Protein AF-A0A9D1UC16-F1 (afdb_monomer_lite)

Foldseek 3Di:
DDKDWDWDQDPLRKIKIKIKDWDAQVNAWAFPCVHANCVVPVDGDTDGHTDIHIDIDILDLVPLVVVLVVVLVVLVVVLVVLCVVCVVVVPPPSVVVSVVSVVVSVVVSVVSVVVNVVSVVCSVVVVPD

pLDDT: mean 84.69, std 6.62, range [44.88, 92.06]

Secondary structure (DSSP, 8-state):
-EEEEEEEE-TTS-EEEEEEEEE-GGG-EEEHHHHH-TTT--S--EEES-EEEEEEEE--HHHHHHHHHHHHHHHHHHHHHHHHHHHHTT-HHHHHHHHHHHHHHHHHHHHHHHHHHHHHHHHHTT---

Organism: NCBI:txid2838414

Structure (mmCIF, N/CA/C/O backbone):
data_AF-A0A9D1UC16-F1
#
_entry.id   AF-A0A9D1UC16-F1
#
loop_
_atom_site.group_PDB
_atom_site.id
_atom_site.type_symbol
_atom_site.label_atom_id
_atom_site.label_alt_id
_atom_site.label_comp_id
_atom_site.label_asym_id
_atom_site.label_entity_id
_atom_site.label_seq_id
_atom_site.pdbx_PDB_ins_code
_atom_site.Cartn_x
_atom_site.Cartn_y
_atom_site.Cartn_z
_atom_site.occupancy
_atom_site.B_iso_or_equiv
_atom_site.auth_seq_id
_atom_site.auth_comp_id
_atom_site.auth_asym_id
_atom_site.auth_atom_id
_atom_site.pdbx_PDB_model_num
ATOM 1 N N . MET A 1 1 ? -6.678 -13.128 24.795 1.00 79.94 1 MET A N 1
ATOM 2 C CA . MET A 1 1 ? -6.461 -12.372 23.546 1.00 79.94 1 MET A CA 1
ATOM 3 C C . MET A 1 1 ? -6.678 -10.918 23.878 1.00 79.94 1 MET A C 1
ATOM 5 O O . MET A 1 1 ? -7.754 -10.580 24.360 1.00 79.94 1 MET A O 1
ATOM 9 N N . LYS A 1 2 ? -5.681 -10.062 23.651 1.00 84.44 2 LYS A N 1
ATOM 10 C CA . LYS A 1 2 ? -5.777 -8.629 23.948 1.00 84.44 2 LYS A CA 1
ATOM 11 C C . LYS A 1 2 ? -6.034 -7.846 22.664 1.00 84.44 2 LYS A C 1
ATOM 13 O O . LYS A 1 2 ? -5.287 -7.981 21.696 1.00 84.44 2 LYS A O 1
ATOM 18 N N . VAL A 1 3 ? -7.089 -7.035 22.652 1.00 86.00 3 VAL A N 1
ATOM 19 C CA . VAL A 1 3 ? -7.433 -6.157 21.527 1.00 86.00 3 VAL A CA 1
ATOM 20 C C . VAL A 1 3 ? -7.351 -4.716 21.999 1.00 86.00 3 VAL A C 1
ATOM 22 O O . VAL A 1 3 ? -8.105 -4.304 22.873 1.00 86.00 3 VAL A O 1
ATOM 25 N N . GLU A 1 4 ? -6.450 -3.954 21.401 1.00 87.25 4 GLU A N 1
ATOM 26 C CA . GLU A 1 4 ? -6.315 -2.518 21.611 1.00 87.25 4 GLU A CA 1
ATOM 27 C C . GLU A 1 4 ? -6.848 -1.829 20.353 1.00 87.25 4 GLU A C 1
ATOM 29 O O . GLU A 1 4 ? -6.331 -2.047 19.256 1.00 87.25 4 GLU A O 1
ATOM 34 N N . LYS A 1 5 ? -7.928 -1.054 20.486 1.00 86.56 5 LYS A N 1
ATOM 35 C CA . LYS A 1 5 ? -8.493 -0.245 19.401 1.00 86.56 5 LYS A CA 1
ATOM 36 C C . LYS A 1 5 ? -8.403 1.222 19.804 1.00 86.56 5 LYS A C 1
ATOM 38 O O . LYS A 1 5 ? -8.918 1.594 20.854 1.00 86.56 5 LYS A O 1
ATOM 43 N N . LYS A 1 6 ? -7.787 2.037 18.956 1.00 86.88 6 LYS A N 1
ATOM 44 C CA . LYS A 1 6 ? -7.736 3.490 19.072 1.00 86.88 6 LYS A CA 1
ATOM 45 C C . LYS A 1 6 ? -8.403 4.090 17.845 1.00 86.88 6 LYS A C 1
ATOM 47 O O . LYS A 1 6 ? -8.082 3.727 16.716 1.00 86.88 6 LYS A O 1
ATOM 52 N N . GLU A 1 7 ? -9.366 4.964 18.077 1.00 85.12 7 GLU A N 1
ATOM 53 C CA . GLU A 1 7 ? -10.078 5.683 17.029 1.00 85.12 7 GLU A CA 1
ATOM 54 C C . GLU A 1 7 ? -9.895 7.173 17.285 1.00 85.12 7 GLU A C 1
ATOM 56 O O . GLU A 1 7 ? -10.149 7.649 18.390 1.00 85.12 7 GLU A O 1
ATOM 61 N N . THR A 1 8 ? -9.394 7.879 16.280 1.00 84.12 8 THR A N 1
ATOM 62 C CA . THR A 1 8 ? -9.114 9.310 16.347 1.00 84.12 8 THR A CA 1
ATOM 63 C C . THR A 1 8 ? -9.935 9.994 15.265 1.00 84.12 8 THR A C 1
ATOM 65 O O . THR A 1 8 ? -9.779 9.685 14.080 1.00 84.12 8 THR A O 1
ATOM 68 N N . ILE A 1 9 ? -10.811 10.908 15.680 1.00 83.25 9 ILE A N 1
ATOM 69 C CA . ILE A 1 9 ? -11.521 11.816 14.779 1.00 83.25 9 ILE A CA 1
ATOM 70 C C . ILE A 1 9 ? -10.680 13.086 14.707 1.00 83.25 9 ILE A C 1
ATOM 72 O O . ILE A 1 9 ? -10.440 13.731 15.724 1.00 83.25 9 ILE A O 1
ATOM 76 N N . ASN A 1 10 ? -10.189 13.402 13.517 1.00 78.88 10 ASN A N 1
ATOM 77 C CA . ASN A 1 10 ? -9.377 14.584 13.271 1.00 78.88 10 ASN A CA 1
ATOM 78 C C . ASN A 1 10 ? -10.285 15.809 13.059 1.00 78.88 10 ASN A C 1
ATOM 80 O O . ASN A 1 10 ? -11.414 15.675 12.584 1.00 78.88 10 ASN A O 1
ATOM 84 N N . ASP A 1 11 ? -9.767 17.014 13.312 1.00 75.75 11 ASP A N 1
ATOM 85 C CA . ASP A 1 11 ? -10.512 18.287 13.202 1.00 75.75 11 ASP A CA 1
ATOM 86 C C . ASP A 1 11 ? -11.117 18.550 11.808 1.00 75.75 11 ASP A C 1
ATOM 88 O O . ASP A 1 11 ? -12.028 19.354 11.643 1.00 75.75 11 ASP A O 1
ATOM 92 N N . ASN A 1 12 ? -10.614 17.863 10.782 1.00 70.56 12 ASN A N 1
ATOM 93 C CA . ASN A 1 12 ? -11.103 17.911 9.402 1.00 70.56 12 ASN A CA 1
ATOM 94 C C . ASN A 1 12 ? -12.258 16.922 9.122 1.00 70.56 12 ASN A C 1
ATOM 96 O O . ASN A 1 12 ? -12.590 16.705 7.958 1.00 70.56 12 ASN A O 1
ATOM 100 N N . GLY A 1 13 ? -12.823 16.281 10.152 1.00 68.88 13 GLY A N 1
ATOM 101 C CA . GLY A 1 13 ? -13.884 15.275 10.034 1.00 68.88 13 GLY A CA 1
ATOM 102 C C . GLY A 1 13 ? -13.398 13.891 9.591 1.00 68.88 13 GLY A C 1
ATOM 103 O O . GLY A 1 13 ? -14.203 12.985 9.409 1.00 68.88 13 GLY A O 1
ATOM 104 N N . THR A 1 14 ? -12.090 13.689 9.410 1.00 78.38 14 THR A N 1
ATOM 105 C CA . THR A 1 14 ? -11.550 12.390 8.981 1.00 78.38 14 THR A CA 1
ATOM 106 C C . THR A 1 14 ? -11.363 11.445 10.165 1.00 78.38 14 THR A C 1
ATOM 108 O O . THR A 1 14 ? -11.065 11.872 11.278 1.00 78.38 14 THR A O 1
ATOM 111 N N . CYS A 1 15 ? -11.529 10.141 9.929 1.00 80.88 15 CYS A N 1
ATOM 112 C CA . CYS A 1 15 ? -11.330 9.108 10.944 1.00 80.88 15 CYS A CA 1
ATOM 113 C C . CYS A 1 15 ? -10.050 8.314 10.662 1.00 80.88 15 CYS A C 1
ATOM 115 O O . CYS A 1 15 ? -9.803 7.874 9.530 1.00 80.88 15 CYS A O 1
ATOM 117 N N . THR A 1 16 ? -9.252 8.125 11.712 1.00 85.25 16 THR A N 1
ATOM 118 C CA . THR A 1 16 ? -8.112 7.210 11.742 1.00 85.25 16 THR A CA 1
ATOM 119 C C . THR A 1 16 ? -8.367 6.129 12.787 1.00 85.25 16 THR A C 1
ATOM 121 O O . THR A 1 16 ? -8.612 6.424 13.954 1.00 85.25 16 THR A O 1
ATOM 124 N N . MET A 1 17 ? -8.294 4.868 12.371 1.00 85.88 17 MET A N 1
ATOM 125 C CA . MET A 1 17 ? -8.477 3.702 13.226 1.00 85.88 17 MET A CA 1
ATOM 126 C C . MET A 1 17 ? -7.189 2.884 13.281 1.00 85.88 17 MET A C 1
ATOM 128 O O . MET A 1 17 ? -6.700 2.388 12.264 1.00 85.88 17 MET A O 1
ATOM 132 N N . GLU A 1 18 ? -6.699 2.670 14.494 1.00 87.81 18 GLU A N 1
ATOM 133 C CA . GLU A 1 18 ? -5.584 1.786 14.801 1.00 87.81 18 GLU A CA 1
ATOM 134 C C . GLU A 1 18 ? -6.105 0.620 15.635 1.00 87.81 18 GLU A C 1
ATOM 136 O O . GLU A 1 18 ? -6.754 0.802 16.665 1.00 87.81 18 GLU A O 1
ATOM 141 N N . LYS A 1 19 ? -5.848 -0.606 15.193 1.00 87.56 19 LYS A N 1
ATOM 142 C CA . LYS A 1 19 ? -6.225 -1.812 15.923 1.00 87.56 19 LYS A CA 1
ATOM 143 C C . LYS A 1 19 ? -5.018 -2.726 16.038 1.00 87.56 19 LYS A C 1
ATOM 145 O O . LYS A 1 19 ? -4.492 -3.189 15.031 1.00 87.56 19 LYS A O 1
ATOM 150 N N . LYS A 1 20 ? -4.618 -3.018 17.270 1.00 90.44 20 LYS A N 1
ATOM 151 C CA . LYS A 1 20 ? -3.584 -3.992 17.604 1.00 90.44 20 LYS A CA 1
ATOM 152 C C . LYS A 1 20 ? -4.232 -5.189 18.280 1.00 90.44 20 LYS A C 1
ATOM 154 O O . LYS A 1 20 ? -4.932 -5.055 19.280 1.00 90.44 20 LYS A O 1
ATOM 159 N N . ILE A 1 21 ? -4.003 -6.372 17.732 1.00 86.69 21 ILE A N 1
ATOM 160 C CA . ILE A 1 21 ? -4.461 -7.631 18.309 1.00 86.69 21 ILE A CA 1
ATOM 161 C C . ILE A 1 21 ? -3.230 -8.421 18.713 1.00 86.69 21 ILE A C 1
ATOM 163 O O . ILE A 1 21 ? -2.410 -8.762 17.866 1.00 86.69 21 ILE A O 1
ATOM 167 N N . THR A 1 22 ? -3.112 -8.701 20.006 1.00 87.44 22 THR A N 1
ATOM 168 C CA . THR A 1 22 ? -2.037 -9.515 20.571 1.00 87.44 22 THR A CA 1
ATOM 169 C C . THR A 1 22 ? -2.634 -10.814 21.090 1.00 87.44 22 THR A C 1
ATOM 171 O O . THR A 1 22 ? -3.568 -10.792 21.896 1.00 87.44 22 THR A O 1
ATOM 174 N N . THR A 1 23 ? -2.103 -11.941 20.631 1.00 87.06 23 THR A N 1
ATOM 175 C CA . THR A 1 23 ? -2.464 -13.271 21.127 1.00 87.06 23 THR A CA 1
ATOM 176 C C . THR A 1 23 ? -1.303 -13.881 21.899 1.00 87.06 23 THR A C 1
ATOM 178 O O . THR A 1 23 ? -0.146 -13.701 21.513 1.00 87.06 23 THR A O 1
ATOM 181 N N . THR A 1 24 ? -1.602 -14.584 22.988 1.00 84.38 24 THR A N 1
ATOM 182 C CA . THR A 1 24 ? -0.630 -15.332 23.802 1.00 84.38 24 THR A CA 1
ATOM 183 C C . THR A 1 24 ? -0.857 -16.840 23.665 1.00 84.38 24 THR A C 1
ATOM 185 O O . THR A 1 24 ? -1.838 -17.279 23.072 1.00 84.38 24 THR A O 1
ATOM 188 N N . GLU A 1 25 ? 0.063 -17.659 24.174 1.00 81.12 25 GLU A N 1
ATOM 189 C CA . GLU A 1 25 ? -0.062 -19.126 24.101 1.00 81.12 25 GLU A CA 1
ATOM 190 C C . GLU A 1 25 ? -1.190 -19.678 24.987 1.00 81.12 25 GLU A C 1
ATOM 192 O O . GLU A 1 25 ? -1.802 -20.693 24.652 1.00 81.12 25 GLU A O 1
ATOM 197 N N . GLU A 1 26 ? -1.510 -18.965 26.068 1.00 85.75 26 GLU A N 1
ATOM 198 C CA . GLU A 1 26 ? -2.585 -19.292 27.014 1.00 85.75 26 GLU A CA 1
ATOM 199 C C . GLU A 1 26 ? -3.989 -19.065 26.431 1.00 85.75 26 GLU A C 1
ATOM 201 O O . GLU A 1 26 ? -4.966 -19.631 26.912 1.00 85.75 26 GLU A O 1
ATOM 206 N N . ASP A 1 27 ? -4.099 -18.292 25.348 1.00 78.81 27 ASP A N 1
ATOM 207 C CA . ASP A 1 27 ? -5.370 -17.943 24.704 1.00 78.81 27 ASP A CA 1
ATOM 208 C C . ASP A 1 27 ? -6.022 -19.107 23.927 1.00 78.81 27 ASP A C 1
ATOM 210 O O . ASP A 1 27 ? -7.123 -18.960 23.388 1.00 78.81 27 ASP A O 1
ATOM 214 N N . GLY A 1 28 ? -5.354 -20.264 23.846 1.00 86.94 28 GLY A N 1
ATOM 215 C CA . GLY A 1 28 ? -5.864 -21.460 23.178 1.00 86.94 28 GLY A CA 1
ATOM 216 C C . GLY A 1 28 ? -5.926 -21.335 21.649 1.00 86.94 28 GLY A C 1
ATOM 217 O O . GLY A 1 28 ? -5.046 -20.754 21.014 1.00 86.94 28 GLY A O 1
ATOM 218 N N . TRP A 1 29 ? -6.945 -21.946 21.035 1.00 87.44 29 TRP A N 1
ATOM 219 C CA . TRP A 1 29 ? -7.166 -21.896 19.585 1.00 87.44 29 TRP A CA 1
ATOM 220 C C . TRP A 1 29 ? -7.940 -20.637 19.194 1.00 87.44 29 TRP A C 1
ATOM 222 O O . TRP A 1 29 ? -9.110 -20.471 19.540 1.00 87.44 29 TRP A O 1
ATOM 232 N N . ILE A 1 30 ? -7.312 -19.765 18.409 1.00 86.12 30 ILE A N 1
ATOM 233 C CA . ILE A 1 30 ? -7.846 -18.445 18.069 1.00 86.12 30 ILE A CA 1
ATOM 234 C C . ILE A 1 30 ? -8.254 -18.413 16.606 1.00 86.12 30 ILE A C 1
ATOM 236 O O . ILE A 1 30 ? -7.547 -18.899 15.726 1.00 86.12 30 ILE A O 1
ATOM 240 N N . ASN A 1 31 ? -9.405 -17.803 16.329 1.00 86.56 31 ASN A N 1
ATOM 241 C CA . ASN A 1 31 ? -9.894 -17.650 14.967 1.00 86.56 31 ASN A CA 1
ATOM 242 C C . ASN A 1 31 ? -9.040 -16.629 14.190 1.00 86.56 31 ASN A C 1
ATOM 244 O O . ASN A 1 31 ? -9.100 -15.425 14.454 1.00 86.56 31 ASN A O 1
ATOM 248 N N . ALA A 1 32 ? -8.317 -17.109 13.179 1.00 84.81 32 ALA A N 1
ATOM 249 C CA . ALA A 1 32 ? -7.425 -16.336 12.319 1.00 84.81 32 ALA A CA 1
ATOM 250 C C . ALA A 1 32 ? -8.134 -15.152 11.647 1.00 84.81 32 ALA A C 1
ATOM 252 O O . ALA A 1 32 ? -7.584 -14.056 11.561 1.00 84.81 32 ALA A O 1
ATOM 253 N N . ARG A 1 33 ? -9.409 -15.310 11.271 1.00 84.81 33 ARG A N 1
ATOM 254 C CA . ARG A 1 33 ? -10.193 -14.232 10.654 1.00 84.81 33 ARG A CA 1
ATOM 255 C C . ARG A 1 33 ? -10.446 -13.067 11.616 1.00 84.81 33 ARG A C 1
ATOM 257 O O . ARG A 1 33 ? -10.504 -11.921 11.171 1.00 84.81 33 ARG A O 1
ATOM 264 N N . LYS A 1 34 ? -10.603 -13.328 12.921 1.00 81.38 34 LYS A N 1
ATOM 265 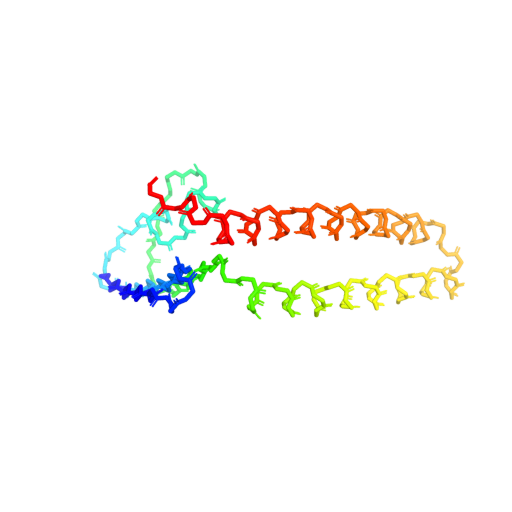C CA . LYS A 1 34 ? -10.779 -12.264 13.929 1.00 81.38 34 LYS A CA 1
ATOM 266 C C . LYS A 1 34 ? -9.479 -11.491 14.175 1.00 81.38 34 LYS A C 1
ATOM 268 O O . LYS A 1 34 ? -9.549 -10.294 14.455 1.00 81.38 34 LYS A O 1
ATOM 273 N N . THR A 1 35 ? -8.332 -12.157 14.038 1.00 82.06 35 THR A N 1
ATOM 274 C CA . THR A 1 35 ? -6.997 -11.598 14.302 1.00 82.06 35 THR A CA 1
ATOM 275 C C . THR A 1 35 ? -6.398 -10.879 13.089 1.00 82.06 35 THR A C 1
ATOM 277 O O . THR A 1 35 ? -5.851 -9.789 13.223 1.00 82.06 35 THR A O 1
ATOM 280 N N . PHE A 1 36 ? -6.511 -11.457 11.895 1.00 82.00 36 PHE A N 1
ATOM 281 C CA . PHE A 1 36 ? -5.862 -10.947 10.678 1.00 82.00 36 PHE A CA 1
ATOM 282 C C . PHE A 1 36 ? -6.837 -10.272 9.705 1.00 82.00 36 PHE A C 1
ATOM 284 O O . PHE A 1 36 ? -6.421 -9.678 8.709 1.00 82.00 36 PHE A O 1
ATOM 291 N N . GLY A 1 37 ? -8.139 -10.355 9.990 1.00 80.81 37 GLY A N 1
ATOM 292 C CA . GLY A 1 37 ? -9.199 -9.794 9.165 1.00 80.81 37 GLY A CA 1
ATOM 293 C C . GLY A 1 37 ? -9.621 -10.702 8.007 1.00 80.81 37 GLY A C 1
ATOM 294 O O . GLY A 1 37 ? -8.907 -11.602 7.571 1.00 80.81 37 GLY A O 1
ATOM 295 N N . ARG A 1 38 ? -10.820 -10.441 7.471 1.00 78.88 38 ARG A N 1
ATOM 296 C CA . ARG A 1 38 ? -11.445 -11.250 6.405 1.00 78.88 38 ARG A CA 1
ATOM 297 C C . ARG A 1 38 ? -10.692 -11.218 5.071 1.00 78.88 38 ARG A C 1
ATOM 299 O O . ARG A 1 38 ? -10.830 -12.160 4.301 1.00 78.88 38 ARG A O 1
ATOM 306 N N . ARG A 1 39 ? -9.941 -10.147 4.786 1.00 76.00 39 ARG A N 1
ATOM 30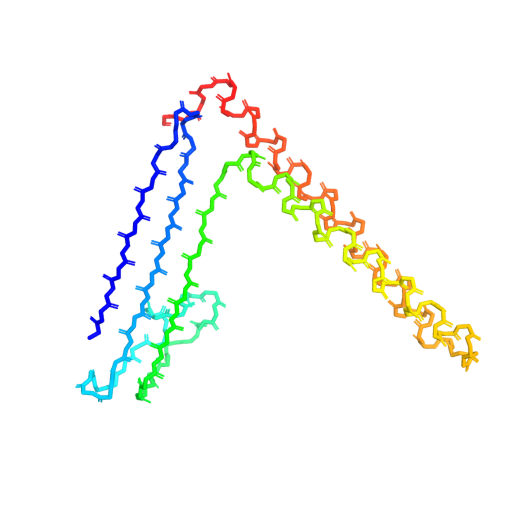7 C CA . ARG A 1 39 ? -9.154 -10.030 3.545 1.00 76.00 39 ARG A CA 1
ATOM 308 C C . ARG A 1 39 ? -7.919 -10.933 3.564 1.00 76.00 39 ARG A C 1
ATOM 310 O O . ARG A 1 39 ? -7.625 -11.547 2.550 1.00 76.00 39 ARG A O 1
ATOM 317 N N . THR A 1 40 ? -7.246 -11.025 4.708 1.00 77.75 40 THR A N 1
ATOM 318 C CA . THR A 1 40 ? -6.034 -11.836 4.890 1.00 77.75 40 THR A CA 1
ATOM 319 C C . THR A 1 40 ? -6.374 -13.307 5.124 1.00 77.75 40 THR A C 1
ATOM 321 O O . THR A 1 40 ? -5.730 -14.184 4.565 1.00 77.75 40 THR A O 1
ATOM 324 N N . GLU A 1 41 ? -7.430 -13.581 5.900 1.00 81.38 41 GLU A N 1
ATOM 325 C CA . GLU A 1 41 ? -7.914 -14.934 6.199 1.00 81.38 41 GLU A CA 1
ATOM 326 C C . GLU A 1 41 ? -9.347 -15.132 5.672 1.00 81.38 41 GLU A C 1
ATOM 328 O O . GLU A 1 41 ? -10.346 -14.999 6.403 1.00 81.38 41 GLU A O 1
ATOM 333 N N . PRO A 1 42 ? -9.483 -15.424 4.361 1.00 73.38 42 PRO A N 1
ATOM 334 C CA . PRO A 1 42 ? -10.780 -15.590 3.720 1.00 73.38 42 PRO A CA 1
ATOM 335 C C . PRO A 1 42 ? -11.483 -16.871 4.169 1.00 73.38 42 PRO A C 1
ATOM 337 O O . PRO A 1 42 ? -12.706 -16.947 4.073 1.00 73.38 42 PRO A O 1
ATOM 340 N N . ARG A 1 43 ? -10.765 -17.860 4.713 1.00 82.12 43 ARG A N 1
ATOM 341 C CA . ARG A 1 43 ? -11.351 -19.060 5.327 1.00 82.12 43 ARG A CA 1
ATOM 342 C C . ARG A 1 43 ? -11.325 -18.930 6.849 1.00 82.12 43 ARG A C 1
ATOM 344 O O . ARG A 1 43 ? -10.436 -18.307 7.414 1.00 82.12 43 ARG A O 1
ATOM 351 N N . GLN A 1 44 ? -12.328 -19.489 7.526 1.00 80.31 44 GLN A N 1
ATOM 352 C CA . GLN A 1 44 ? -12.280 -19.599 8.984 1.00 80.31 44 GLN A CA 1
ATOM 353 C C . GLN A 1 44 ? -11.257 -20.674 9.343 1.00 80.31 44 GLN A C 1
ATOM 355 O O . GLN A 1 44 ? -11.533 -21.865 9.242 1.00 80.31 44 GLN A O 1
ATOM 360 N N . ARG A 1 45 ? -10.055 -20.233 9.706 1.00 87.44 45 ARG A N 1
ATOM 361 C CA . ARG A 1 45 ? -8.989 -21.075 10.243 1.00 87.44 45 ARG A CA 1
ATOM 362 C C . ARG A 1 45 ? -8.759 -20.726 11.702 1.00 87.44 45 ARG A C 1
ATOM 364 O O . ARG A 1 45 ? -8.995 -19.591 12.116 1.00 87.44 45 ARG A O 1
ATOM 371 N N . TYR A 1 46 ? -8.308 -21.709 12.466 1.00 88.69 46 TYR A N 1
ATOM 372 C CA . TYR A 1 46 ? -7.884 -21.525 13.843 1.00 88.69 46 TYR A CA 1
ATOM 373 C C . TYR A 1 46 ? -6.383 -21.757 13.919 1.00 88.69 46 TYR A C 1
ATOM 375 O O . TYR A 1 46 ? -5.862 -22.655 13.262 1.00 88.69 46 TYR A O 1
ATOM 383 N N . PHE A 1 47 ? -5.695 -20.938 14.700 1.00 87.38 47 PHE A N 1
ATOM 384 C CA . PHE A 1 47 ? -4.269 -21.081 14.951 1.00 87.38 47 PHE A CA 1
ATOM 385 C C . PHE A 1 47 ? -4.016 -20.999 16.454 1.00 87.38 47 PHE A C 1
ATOM 387 O O . PHE A 1 47 ? -4.791 -20.384 17.190 1.00 87.38 47 PHE A O 1
ATOM 394 N N . LYS A 1 48 ? -2.947 -21.650 16.905 1.00 86.44 48 LYS A N 1
ATOM 395 C CA . LYS A 1 48 ? -2.499 -21.638 18.296 1.00 86.44 48 LYS A CA 1
ATOM 396 C C . LYS A 1 48 ? -1.133 -20.962 18.354 1.00 86.44 48 LYS A C 1
ATOM 398 O O . LYS A 1 48 ? -0.293 -21.229 17.499 1.00 86.44 48 LYS A O 1
ATOM 403 N N . GLY A 1 49 ? -0.923 -20.101 19.346 1.00 84.19 49 GLY A N 1
ATOM 404 C CA . GLY A 1 49 ? 0.370 -19.468 19.608 1.00 84.19 49 GLY A CA 1
ATOM 405 C C . GLY A 1 49 ? 0.351 -17.939 19.602 1.00 84.19 49 GLY A C 1
ATOM 406 O O . GLY A 1 49 ? -0.693 -17.281 19.507 1.00 84.19 49 GLY A O 1
ATOM 407 N N . LYS A 1 50 ? 1.552 -17.369 19.724 1.00 86.31 50 LYS A N 1
ATOM 408 C CA . LYS A 1 50 ? 1.764 -15.926 19.830 1.00 86.31 50 LYS A CA 1
ATOM 409 C C . LYS A 1 50 ? 1.706 -15.254 18.462 1.00 86.31 50 LYS A C 1
ATOM 411 O O . LYS A 1 50 ? 2.464 -15.589 17.558 1.00 86.31 50 LYS A O 1
ATOM 416 N N . SER A 1 51 ? 0.843 -14.256 18.329 1.00 83.38 51 SER A N 1
ATOM 417 C CA . SER A 1 51 ? 0.764 -13.415 17.137 1.00 83.38 51 SER A CA 1
ATOM 418 C C . SER A 1 51 ? 0.492 -11.969 17.523 1.00 83.38 51 SER A C 1
ATOM 420 O O . SER A 1 51 ? -0.158 -11.685 18.532 1.00 83.38 51 SER A O 1
ATOM 422 N N . VAL A 1 52 ? 1.001 -11.045 16.711 1.00 85.88 52 VAL A N 1
ATOM 423 C CA . VAL A 1 52 ? 0.693 -9.621 16.826 1.00 85.88 52 VAL A CA 1
ATOM 424 C C . VAL A 1 52 ? 0.238 -9.137 15.460 1.00 85.88 52 VAL A C 1
ATOM 426 O O . VAL A 1 52 ? 0.976 -9.234 14.484 1.00 85.88 52 VAL A O 1
ATOM 429 N N . SER A 1 53 ? -0.989 -8.638 15.392 1.00 84.81 53 SER A N 1
ATOM 430 C CA . SER A 1 53 ? -1.595 -8.109 14.174 1.00 84.81 53 SER A CA 1
ATOM 431 C C . SER A 1 53 ? -1.871 -6.624 14.356 1.00 84.81 53 SER A C 1
ATOM 433 O O . SER A 1 53 ? -2.510 -6.226 15.332 1.00 84.81 53 SER A O 1
ATOM 435 N N . TYR A 1 54 ? -1.380 -5.814 13.422 1.00 86.00 54 TYR A N 1
ATOM 436 C CA . TYR A 1 54 ? -1.599 -4.373 13.383 1.00 86.00 54 TYR A CA 1
AT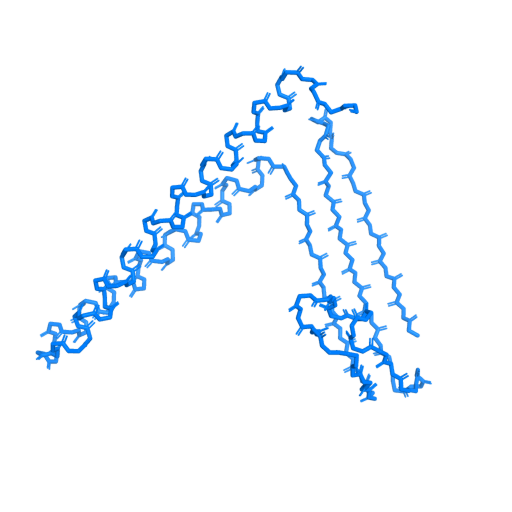OM 437 C C . TYR A 1 54 ? -2.476 -4.032 12.185 1.00 86.00 54 TYR A C 1
ATOM 439 O O . TYR A 1 54 ? -2.218 -4.461 11.059 1.00 86.00 54 TYR A O 1
ATOM 447 N N . HIS A 1 55 ? -3.530 -3.265 12.419 1.00 84.81 55 HIS A N 1
ATOM 448 C CA . HIS A 1 55 ? -4.411 -2.752 11.382 1.00 84.81 55 HIS A CA 1
ATOM 449 C C . HIS A 1 55 ? -4.487 -1.241 11.522 1.00 84.81 55 HIS A C 1
ATOM 451 O O . HIS A 1 55 ? -4.937 -0.732 12.545 1.00 84.81 55 HIS A O 1
ATOM 457 N N . TYR A 1 56 ? -4.053 -0.548 10.478 1.00 83.06 56 TYR A N 1
ATOM 458 C CA . TYR A 1 56 ? -4.118 0.899 10.373 1.00 83.06 56 TYR A CA 1
ATOM 459 C C . TYR A 1 56 ? -5.035 1.260 9.208 1.00 83.06 56 TYR A C 1
ATOM 461 O O . TYR A 1 56 ? -4.871 0.742 8.101 1.00 83.06 56 TYR A O 1
ATOM 469 N N . GLN A 1 57 ? -6.022 2.113 9.457 1.00 84.06 57 GLN A N 1
ATOM 470 C CA . GLN A 1 57 ? -6.912 2.646 8.432 1.00 84.06 57 GLN A CA 1
ATOM 471 C C . GLN A 1 57 ? -7.061 4.144 8.651 1.00 84.06 57 GLN A C 1
ATOM 473 O O . GLN A 1 57 ? -7.392 4.576 9.748 1.00 84.06 57 GLN A O 1
ATOM 478 N N . THR A 1 58 ? -6.833 4.933 7.608 1.00 85.06 58 THR A N 1
ATOM 479 C CA . THR A 1 58 ? -7.060 6.376 7.642 1.00 85.06 58 THR A CA 1
ATOM 480 C C . THR A 1 58 ? -7.677 6.821 6.330 1.00 85.06 58 THR A C 1
ATOM 482 O O . THR A 1 58 ? -7.299 6.336 5.261 1.00 85.06 58 THR A O 1
ATOM 485 N N . ASN A 1 59 ? -8.627 7.745 6.425 1.00 81.81 59 ASN A N 1
ATOM 486 C CA . ASN A 1 59 ? -9.183 8.446 5.273 1.00 81.81 59 ASN A CA 1
ATOM 487 C C . ASN A 1 59 ? -8.648 9.881 5.170 1.00 81.81 59 ASN A C 1
ATOM 489 O O . ASN A 1 59 ? -9.162 10.647 4.359 1.00 81.81 59 ASN A O 1
ATOM 493 N N . ASP A 1 60 ? -7.651 10.258 5.982 1.00 82.50 60 ASP A N 1
ATOM 494 C CA . ASP A 1 60 ? -7.118 11.618 5.995 1.00 82.50 60 ASP A CA 1
ATOM 495 C C . ASP A 1 60 ? -6.247 11.894 4.754 1.00 82.50 60 ASP A C 1
ATOM 497 O O . ASP A 1 60 ? -5.154 11.322 4.630 1.00 82.50 60 ASP A O 1
ATOM 501 N N . PRO A 1 61 ? -6.661 12.812 3.852 1.00 81.88 61 PRO A N 1
ATOM 502 C CA . PRO A 1 61 ? -5.876 13.171 2.677 1.00 81.88 61 PRO A CA 1
ATOM 503 C C . PRO A 1 61 ? -4.478 13.697 3.020 1.00 81.88 61 PRO A C 1
ATOM 505 O O . PRO A 1 61 ? -3.563 13.538 2.211 1.00 81.88 61 PRO A O 1
ATOM 508 N N . LYS A 1 62 ? -4.288 14.308 4.200 1.00 84.56 62 LYS A N 1
ATOM 509 C CA . LYS A 1 62 ? -2.987 14.826 4.652 1.00 84.56 62 LYS A CA 1
ATOM 510 C C . LYS A 1 62 ? -1.971 13.711 4.880 1.00 84.56 62 LYS A C 1
ATOM 512 O O . LYS A 1 62 ? -0.783 13.945 4.697 1.00 84.56 62 LYS A O 1
ATOM 517 N N . VAL A 1 63 ? -2.431 12.510 5.233 1.00 84.25 63 VAL A N 1
ATOM 518 C CA . VAL A 1 63 ? -1.579 11.331 5.445 1.00 84.25 63 VAL A CA 1
ATOM 519 C C . VAL A 1 63 ? -1.516 10.477 4.179 1.00 84.25 63 VAL A C 1
ATOM 521 O O . VAL A 1 63 ? -0.437 10.053 3.764 1.00 84.25 63 VAL A O 1
ATOM 524 N N . THR A 1 64 ? -2.647 10.256 3.500 1.00 85.44 64 THR A N 1
ATOM 525 C CA . THR A 1 64 ? -2.685 9.363 2.331 1.00 85.44 64 THR A CA 1
ATOM 526 C C . THR A 1 64 ? -1.971 9.939 1.107 1.00 85.44 64 THR A C 1
ATOM 528 O O . THR A 1 64 ? -1.411 9.172 0.328 1.00 85.44 64 THR A O 1
ATOM 531 N N . LYS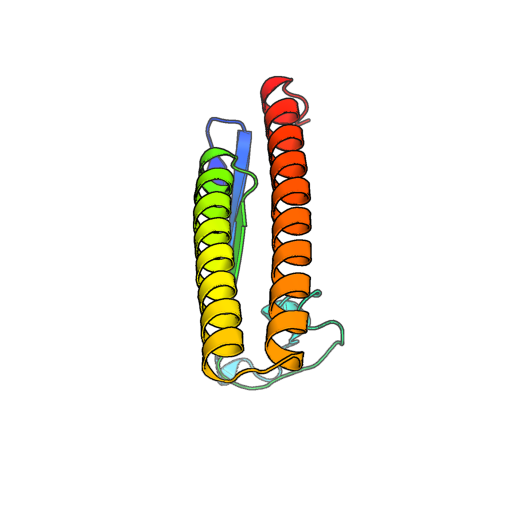 A 1 65 ? -1.960 11.268 0.910 1.00 86.19 65 LYS A N 1
ATOM 532 C CA . LYS A 1 65 ? -1.244 11.917 -0.209 1.00 86.19 65 LYS A CA 1
ATOM 533 C C . LYS A 1 65 ? 0.278 11.716 -0.145 1.00 86.19 65 LYS A C 1
ATOM 535 O O . LYS A 1 65 ? 0.821 11.195 -1.122 1.00 86.19 65 LYS A O 1
ATOM 540 N N . PRO A 1 66 ? 0.982 12.081 0.949 1.00 87.44 66 PRO A N 1
ATOM 541 C CA . PRO A 1 66 ? 2.423 11.855 1.031 1.00 87.44 66 PRO A CA 1
ATOM 542 C C . PRO A 1 66 ? 2.763 10.362 1.010 1.00 87.44 66 PRO A C 1
ATOM 544 O O . PRO A 1 66 ? 3.716 9.976 0.340 1.00 87.44 66 PRO A O 1
ATOM 547 N N . ALA A 1 67 ? 1.948 9.505 1.640 1.00 88.31 67 ALA A N 1
ATOM 548 C CA . ALA A 1 67 ? 2.138 8.057 1.567 1.00 88.31 67 ALA A CA 1
ATOM 549 C C . ALA A 1 67 ? 2.068 7.533 0.120 1.00 88.31 67 ALA A C 1
ATOM 551 O O . ALA A 1 67 ? 2.935 6.770 -0.304 1.00 88.31 67 ALA A O 1
ATOM 552 N N . LEU A 1 68 ? 1.082 7.983 -0.668 1.00 88.81 68 LEU A N 1
ATOM 553 C CA . LEU A 1 68 ? 0.974 7.626 -2.083 1.00 88.81 68 LEU A CA 1
ATOM 554 C C . LEU A 1 68 ? 2.202 8.085 -2.876 1.00 88.81 68 LEU A C 1
ATOM 556 O O . LEU A 1 68 ? 2.696 7.331 -3.713 1.00 88.81 68 LEU A O 1
ATOM 560 N N . PHE A 1 69 ? 2.706 9.292 -2.614 1.00 88.88 69 PHE A N 1
ATOM 561 C CA . PHE A 1 69 ? 3.897 9.812 -3.283 1.00 88.88 69 PHE A CA 1
ATOM 562 C C . PHE A 1 69 ? 5.140 8.963 -2.978 1.00 88.88 69 PHE A C 1
ATOM 564 O O . PHE A 1 69 ? 5.843 8.562 -3.903 1.00 88.88 69 PHE A O 1
ATOM 571 N N . ILE A 1 70 ? 5.354 8.597 -1.709 1.00 90.81 70 ILE A N 1
ATOM 572 C CA . ILE A 1 70 ? 6.462 7.724 -1.288 1.00 90.81 70 ILE A CA 1
ATOM 573 C C . ILE A 1 70 ? 6.371 6.357 -1.980 1.00 90.81 70 ILE A C 1
ATOM 575 O O . ILE A 1 70 ? 7.345 5.907 -2.581 1.00 90.81 70 ILE A O 1
ATOM 579 N N . ILE A 1 71 ? 5.196 5.718 -1.962 1.00 90.75 71 ILE A N 1
ATOM 580 C CA . ILE A 1 71 ? 4.980 4.421 -2.629 1.00 90.75 71 ILE A CA 1
ATOM 581 C C . ILE A 1 71 ? 5.232 4.535 -4.140 1.00 90.75 71 ILE A C 1
ATOM 583 O O . ILE A 1 71 ? 5.825 3.640 -4.740 1.00 90.75 71 ILE A O 1
ATOM 587 N N . SER A 1 72 ? 4.822 5.647 -4.753 1.00 88.44 72 SER A N 1
ATOM 588 C CA . SER A 1 72 ? 5.028 5.891 -6.185 1.00 88.44 72 SER A CA 1
ATOM 589 C C . SER A 1 72 ? 6.513 6.002 -6.533 1.00 88.44 72 SER A C 1
ATOM 591 O O . SER A 1 72 ? 6.949 5.390 -7.505 1.00 88.44 72 SER A O 1
ATOM 593 N N . ILE A 1 73 ? 7.305 6.717 -5.725 1.00 90.44 73 ILE A N 1
ATOM 594 C CA . ILE A 1 73 ? 8.762 6.810 -5.908 1.00 90.44 73 ILE A CA 1
ATOM 595 C C . ILE A 1 73 ? 9.399 5.423 -5.823 1.00 90.44 73 ILE A C 1
ATOM 597 O O . ILE A 1 73 ? 10.171 5.054 -6.704 1.00 90.44 73 ILE A O 1
ATOM 601 N N . VAL A 1 74 ? 9.047 4.639 -4.799 1.00 91.50 74 VAL A N 1
ATOM 602 C CA . VAL A 1 74 ? 9.583 3.282 -4.618 1.00 91.50 74 VAL A CA 1
ATOM 603 C C . VAL A 1 74 ? 9.284 2.406 -5.837 1.00 91.50 74 VAL A C 1
ATOM 605 O O . VAL A 1 74 ? 10.180 1.724 -6.331 1.00 91.50 74 VAL A O 1
ATOM 608 N N . LEU A 1 75 ? 8.060 2.462 -6.372 1.00 89.62 75 LEU A N 1
ATOM 609 C CA . LEU A 1 75 ? 7.684 1.719 -7.579 1.00 89.62 75 LEU A CA 1
ATOM 610 C C . LEU A 1 75 ? 8.486 2.152 -8.814 1.00 89.62 75 LEU A C 1
ATOM 612 O O . LEU A 1 75 ? 8.947 1.294 -9.567 1.00 89.62 75 LEU A O 1
ATOM 616 N N . ILE A 1 76 ? 8.682 3.457 -9.020 1.00 88.31 76 ILE A N 1
ATOM 617 C CA . ILE A 1 76 ? 9.460 3.982 -10.154 1.00 88.31 76 ILE A CA 1
ATOM 618 C C . ILE A 1 76 ? 10.918 3.524 -10.060 1.00 88.31 76 ILE A C 1
ATOM 620 O O . ILE A 1 76 ? 11.464 3.027 -11.043 1.00 88.31 76 ILE A O 1
ATOM 624 N N . VAL A 1 77 ? 11.529 3.630 -8.876 1.00 91.69 77 VAL A N 1
ATOM 625 C CA . VAL A 1 77 ? 12.916 3.202 -8.643 1.00 91.69 77 VAL A CA 1
ATOM 626 C C . VAL A 1 77 ? 13.075 1.705 -8.900 1.00 91.69 77 VAL A C 1
ATOM 628 O O . VAL A 1 77 ? 13.968 1.307 -9.645 1.00 91.69 77 VAL A O 1
ATOM 631 N N . LEU A 1 78 ? 12.183 0.874 -8.351 1.00 89.88 78 LEU A N 1
ATOM 632 C CA . LEU A 1 78 ? 12.211 -0.576 -8.563 1.00 89.88 78 LEU A CA 1
ATOM 633 C C . LEU A 1 78 ? 12.105 -0.927 -10.053 1.00 89.88 78 LEU A C 1
ATOM 635 O O . LEU A 1 78 ? 12.823 -1.789 -10.556 1.00 89.88 78 LEU A O 1
ATOM 639 N N . THR A 1 79 ? 11.234 -0.221 -10.772 1.00 87.88 79 THR A N 1
ATOM 640 C CA . THR A 1 79 ? 11.043 -0.435 -12.206 1.00 87.88 79 THR A CA 1
ATOM 641 C C . THR A 1 79 ? 12.276 -0.017 -13.009 1.00 87.88 79 THR A C 1
ATOM 643 O O . THR A 1 79 ? 12.693 -0.744 -13.908 1.00 87.88 79 THR A O 1
ATOM 646 N N . GLY A 1 80 ? 12.916 1.099 -12.647 1.00 87.88 80 GLY A N 1
ATOM 647 C CA . GLY A 1 80 ? 14.190 1.523 -13.234 1.00 87.88 80 GLY A CA 1
ATOM 648 C C . GLY A 1 80 ? 1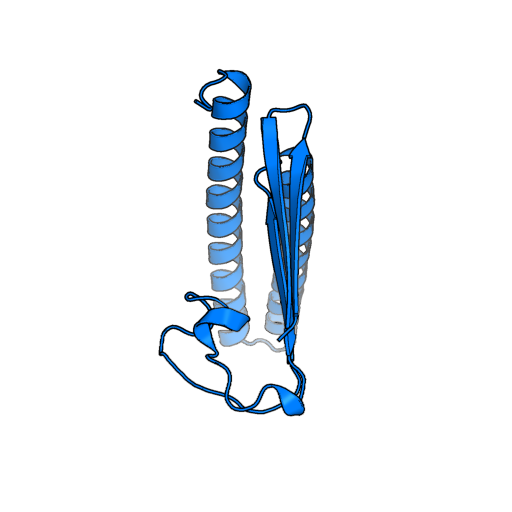5.305 0.494 -13.029 1.00 87.88 80 GLY A C 1
ATOM 649 O O . GLY A 1 80 ? 16.036 0.195 -13.971 1.00 87.88 80 GLY A O 1
ATOM 650 N N . ILE A 1 81 ? 15.384 -0.111 -11.838 1.00 90.06 81 ILE A N 1
ATOM 651 C CA . ILE A 1 81 ? 16.329 -1.202 -11.549 1.00 90.06 81 ILE A CA 1
ATOM 652 C C . ILE A 1 81 ? 16.049 -2.411 -12.448 1.00 90.06 81 ILE A C 1
ATOM 654 O O . ILE A 1 81 ? 16.981 -2.936 -13.051 1.00 90.06 81 ILE A O 1
ATOM 658 N N . LEU A 1 82 ? 14.786 -2.834 -12.585 1.00 87.56 82 LEU A N 1
ATOM 659 C CA . LEU A 1 82 ? 14.415 -3.968 -13.443 1.00 87.56 82 LEU A CA 1
ATOM 660 C C . LEU A 1 82 ? 14.794 -3.733 -14.908 1.00 87.56 82 LEU A C 1
ATOM 662 O O . LEU A 1 82 ? 15.339 -4.631 -15.544 1.00 87.56 82 LEU A O 1
ATOM 666 N N . ILE A 1 83 ? 14.552 -2.529 -15.430 1.00 87.50 83 ILE A N 1
ATOM 667 C CA . ILE A 1 83 ? 14.914 -2.169 -16.808 1.00 87.50 83 ILE A CA 1
ATOM 668 C C . ILE A 1 83 ? 16.436 -2.128 -16.972 1.00 87.50 83 ILE A C 1
ATOM 670 O O . ILE A 1 83 ? 16.956 -2.683 -17.937 1.00 87.50 83 ILE A O 1
ATOM 674 N N . GLY A 1 84 ? 17.161 -1.526 -16.024 1.00 88.56 84 GLY A N 1
ATOM 675 C CA . GLY A 1 84 ? 18.625 -1.491 -16.044 1.00 88.56 84 GLY A CA 1
ATOM 676 C C . GLY A 1 84 ? 19.239 -2.891 -16.022 1.00 88.56 84 GLY A C 1
ATOM 677 O O . GLY A 1 84 ? 20.134 -3.189 -16.810 1.00 88.56 84 GLY A O 1
ATOM 678 N N . LEU A 1 85 ? 18.699 -3.780 -15.186 1.00 90.56 85 LEU A N 1
ATOM 679 C CA . LEU A 1 85 ? 19.093 -5.186 -15.122 1.00 90.56 85 LEU A CA 1
ATOM 680 C C . LEU A 1 85 ? 18.793 -5.908 -16.443 1.00 90.56 85 LEU A C 1
ATOM 682 O O . LEU A 1 85 ? 19.619 -6.669 -16.943 1.00 90.56 85 LEU A O 1
ATOM 686 N N . ALA A 1 86 ? 17.629 -5.644 -17.035 1.00 89.19 86 ALA A N 1
ATOM 687 C CA . ALA A 1 86 ? 17.230 -6.248 -18.296 1.00 89.19 86 ALA A CA 1
ATOM 688 C C . ALA A 1 86 ? 18.160 -5.856 -19.453 1.00 89.19 86 ALA A C 1
ATOM 690 O O . ALA A 1 86 ? 18.526 -6.717 -20.251 1.00 89.19 86 ALA A O 1
ATOM 691 N N . LEU A 1 87 ? 18.584 -4.589 -19.511 1.00 89.56 87 LEU A N 1
ATOM 692 C CA . LEU A 1 87 ? 19.569 -4.110 -20.484 1.00 89.56 87 LEU A CA 1
ATOM 693 C C . LEU A 1 87 ? 20.947 -4.735 -20.241 1.00 89.56 87 LEU A C 1
ATOM 695 O O . LEU A 1 87 ? 21.580 -5.207 -21.183 1.00 89.56 87 LEU A O 1
ATOM 699 N N . LEU A 1 88 ? 21.386 -4.805 -18.981 1.00 91.88 88 LEU A N 1
ATOM 700 C CA . LEU A 1 88 ? 22.689 -5.368 -18.618 1.00 91.88 88 LEU A CA 1
ATOM 701 C C . LEU A 1 88 ? 22.802 -6.853 -18.996 1.00 91.88 88 LEU A C 1
ATOM 703 O O . LEU A 1 88 ? 23.828 -7.274 -19.523 1.00 91.88 88 LEU A O 1
ATOM 707 N N . PHE A 1 89 ? 21.733 -7.630 -18.810 1.00 92.06 89 PHE A N 1
ATOM 708 C CA . PHE A 1 89 ? 21.700 -9.059 -19.142 1.00 92.06 89 PHE A CA 1
ATOM 709 C C . PHE A 1 89 ? 21.062 -9.386 -20.500 1.00 92.06 89 PHE A C 1
ATOM 711 O O . PHE A 1 89 ? 20.850 -10.561 -20.792 1.00 92.06 89 PHE A O 1
ATOM 718 N N . HIS A 1 90 ? 20.726 -8.381 -21.321 1.00 86.94 90 HIS A N 1
ATOM 719 C CA . HIS A 1 90 ? 20.039 -8.559 -22.614 1.00 86.94 90 HIS A CA 1
ATOM 720 C C . HIS A 1 90 ? 18.790 -9.457 -22.512 1.00 86.94 90 HIS A C 1
ATOM 722 O O . HIS A 1 90 ? 18.458 -10.244 -23.401 1.00 86.94 90 HIS A O 1
ATOM 728 N N . SER A 1 91 ? 18.086 -9.354 -21.387 1.00 89.00 91 SER A N 1
ATOM 729 C CA . SER A 1 91 ? 16.980 -10.234 -21.046 1.00 89.00 91 SER A CA 1
ATOM 730 C C . SER A 1 91 ? 15.655 -9.624 -21.492 1.00 89.00 91 SER A C 1
ATOM 732 O O . SER A 1 91 ? 15.119 -8.705 -20.869 1.00 89.00 91 SER A O 1
ATOM 734 N N . MET A 1 92 ? 15.082 -10.188 -22.554 1.00 87.75 92 MET A N 1
ATOM 735 C CA . MET A 1 92 ? 13.763 -9.784 -23.055 1.00 87.75 92 MET A CA 1
ATOM 736 C C . MET A 1 92 ? 12.638 -10.080 -22.054 1.00 87.75 92 MET A C 1
ATOM 738 O O . MET A 1 92 ? 11.652 -9.347 -21.992 1.00 87.75 92 MET A O 1
ATOM 742 N N . THR A 1 93 ? 12.791 -11.115 -21.223 1.00 86.31 93 THR A N 1
ATOM 743 C CA . THR A 1 93 ? 11.818 -11.453 -20.175 1.00 86.31 93 THR A CA 1
ATOM 744 C C . THR A 1 93 ? 11.793 -10.403 -19.068 1.00 86.31 93 THR A C 1
ATOM 746 O O . THR A 1 93 ? 10.713 -9.964 -18.675 1.00 86.31 93 THR A O 1
ATOM 749 N N . LEU A 1 94 ? 12.957 -9.938 -18.600 1.00 86.38 94 LEU A N 1
ATOM 750 C CA . LEU A 1 94 ? 13.032 -8.860 -17.608 1.00 86.38 94 LEU A CA 1
ATOM 751 C C . LEU A 1 94 ? 12.500 -7.531 -18.162 1.00 86.38 94 LEU A C 1
ATOM 753 O O . LEU A 1 94 ? 11.804 -6.815 -17.443 1.00 86.38 94 LEU A O 1
ATOM 757 N N . LEU A 1 95 ? 12.750 -7.230 -19.442 1.00 85.69 95 LEU A N 1
ATOM 758 C CA . LEU A 1 95 ? 12.171 -6.061 -20.115 1.00 85.69 95 LEU A CA 1
ATOM 759 C C . LEU A 1 95 ? 10.640 -6.122 -20.137 1.00 85.69 95 LEU A C 1
ATOM 761 O O . LEU A 1 95 ? 9.984 -5.143 -19.778 1.00 85.69 95 LEU A O 1
ATOM 765 N N . PHE A 1 96 ? 10.066 -7.274 -20.502 1.00 87.50 96 PHE A N 1
ATOM 766 C CA . PHE A 1 96 ? 8.617 -7.472 -20.489 1.00 87.50 96 PHE A CA 1
ATOM 767 C C . PHE A 1 96 ? 8.027 -7.235 -19.092 1.00 87.50 96 PHE A C 1
ATOM 769 O O . PHE A 1 96 ? 7.080 -6.460 -18.946 1.00 87.50 96 PHE A O 1
ATOM 776 N N . PHE A 1 97 ? 8.618 -7.829 -18.049 1.00 85.50 97 PHE A N 1
ATOM 777 C CA . PHE A 1 97 ? 8.174 -7.598 -16.672 1.00 85.50 97 PHE A CA 1
ATOM 778 C C . PHE A 1 97 ? 8.325 -6.137 -16.241 1.00 85.50 97 PHE A C 1
ATOM 780 O O . PHE A 1 97 ? 7.429 -5.619 -15.578 1.00 85.50 97 PHE A O 1
ATOM 787 N N . GLY A 1 98 ? 9.400 -5.458 -16.651 1.00 85.00 98 GLY A N 1
ATOM 788 C CA . GLY A 1 98 ? 9.589 -4.028 -16.415 1.00 85.00 98 GLY A CA 1
ATOM 789 C C . GLY A 1 98 ? 8.452 -3.190 -17.003 1.00 85.00 98 GLY A C 1
ATOM 790 O O . GLY A 1 98 ? 7.849 -2.392 -16.289 1.00 85.00 98 GLY A O 1
ATOM 791 N N . ILE A 1 99 ? 8.088 -3.421 -18.269 1.00 86.69 99 ILE A N 1
ATOM 792 C CA . ILE A 1 99 ? 6.984 -2.714 -18.946 1.00 86.69 99 ILE A CA 1
ATOM 793 C C . ILE A 1 99 ? 5.643 -2.979 -18.249 1.00 86.69 99 ILE A C 1
ATOM 795 O O . ILE A 1 99 ? 4.873 -2.048 -18.000 1.00 86.69 99 ILE A O 1
ATOM 799 N N . VAL A 1 100 ? 5.367 -4.235 -17.887 1.00 89.25 100 VAL A N 1
ATOM 800 C CA . VAL A 1 100 ? 4.151 -4.602 -17.145 1.00 89.25 100 VAL A CA 1
ATOM 801 C C . VAL A 1 100 ? 4.108 -3.888 -15.789 1.00 89.25 100 VAL A C 1
ATOM 803 O O . VAL A 1 100 ? 3.064 -3.351 -15.413 1.00 89.25 100 VAL A O 1
ATOM 806 N N . PHE A 1 101 ? 5.238 -3.803 -15.083 1.00 88.81 101 PHE A N 1
ATOM 807 C CA . PHE A 1 101 ? 5.345 -3.064 -13.823 1.00 88.81 101 PHE A CA 1
ATOM 808 C C . PHE A 1 101 ? 5.064 -1.566 -13.989 1.00 88.81 101 PHE A C 1
ATOM 810 O O . PHE A 1 101 ? 4.323 -1.011 -13.175 1.00 88.81 101 PHE A O 1
ATOM 817 N N . ILE A 1 102 ? 5.569 -0.924 -15.053 1.00 88.50 102 ILE A N 1
ATOM 818 C CA . ILE A 1 102 ? 5.234 0.478 -15.370 1.00 88.50 102 ILE A CA 1
ATOM 819 C C . ILE A 1 102 ? 3.722 0.627 -15.516 1.00 88.50 102 ILE A C 1
ATOM 821 O O . ILE A 1 102 ? 3.124 1.513 -14.903 1.00 88.50 102 ILE A O 1
ATOM 825 N N . PHE A 1 103 ? 3.093 -0.239 -16.312 1.00 89.75 103 PHE A N 1
ATOM 826 C CA . PHE A 1 103 ? 1.658 -0.163 -16.557 1.00 89.75 103 PHE A CA 1
ATOM 827 C C . PHE A 1 103 ? 0.859 -0.275 -15.251 1.00 89.75 103 PHE A C 1
ATOM 829 O O . PHE A 1 103 ? 0.003 0.568 -14.969 1.00 89.75 103 PHE A O 1
ATOM 836 N N . PHE A 1 104 ? 1.186 -1.257 -14.405 1.00 88.69 104 PHE A N 1
ATOM 837 C CA . PHE A 1 104 ? 0.559 -1.403 -13.091 1.00 88.69 104 PHE A CA 1
ATOM 838 C C . PHE A 1 104 ? 0.786 -0.187 -12.192 1.00 88.69 104 PHE A C 1
ATOM 840 O O . PHE A 1 104 ? -0.164 0.272 -11.554 1.00 88.69 104 PHE A O 1
ATOM 847 N N . ALA A 1 105 ? 2.000 0.366 -12.160 1.00 86.12 105 ALA A N 1
ATOM 848 C CA . ALA A 1 105 ? 2.308 1.554 -11.371 1.00 86.12 105 ALA A CA 1
ATOM 849 C C . ALA A 1 105 ? 1.472 2.762 -11.824 1.00 86.12 105 ALA A C 1
ATOM 851 O O . ALA A 1 105 ? 0.871 3.441 -10.992 1.00 86.12 105 ALA A O 1
ATOM 852 N N . VAL A 1 106 ? 1.347 2.994 -13.134 1.00 88.69 106 VAL A N 1
ATOM 853 C CA . VAL A 1 106 ? 0.534 4.089 -13.689 1.00 88.69 106 VAL A CA 1
ATOM 854 C C . VAL A 1 106 ? -0.941 3.924 -13.319 1.00 88.69 106 VAL A C 1
ATOM 856 O O . VAL A 1 106 ? -1.560 4.861 -12.805 1.00 88.69 106 VAL A O 1
ATOM 859 N N . VAL A 1 107 ? -1.510 2.731 -13.518 1.00 91.00 107 VAL A N 1
ATOM 860 C CA . VAL A 1 107 ? -2.912 2.450 -13.167 1.00 91.00 107 VAL A CA 1
ATOM 861 C C . VAL A 1 107 ? -3.146 2.624 -11.664 1.00 91.00 107 VAL A C 1
ATOM 863 O O . VAL A 1 107 ? -4.138 3.239 -11.259 1.00 91.00 107 VAL A O 1
ATOM 866 N N . PHE A 1 108 ? -2.218 2.143 -10.833 1.00 89.50 108 PHE A N 1
ATOM 867 C CA . PHE A 1 108 ? -2.260 2.303 -9.383 1.00 89.50 108 PHE A CA 1
ATOM 868 C C . PHE A 1 108 ? -2.266 3.783 -8.979 1.00 89.50 108 PHE A C 1
ATOM 870 O O . PHE A 1 108 ? -3.137 4.201 -8.213 1.00 89.50 108 PHE A O 1
ATOM 877 N N . ILE A 1 109 ? -1.355 4.592 -9.524 1.00 89.50 109 ILE A N 1
ATOM 878 C CA . ILE A 1 109 ? -1.264 6.028 -9.226 1.00 89.50 109 ILE A CA 1
ATOM 879 C C . ILE A 1 109 ? -2.559 6.739 -9.628 1.00 89.50 109 ILE A C 1
ATOM 881 O O . ILE A 1 109 ? -3.162 7.426 -8.804 1.00 89.50 109 ILE A O 1
ATOM 885 N N . ILE A 1 110 ? -3.043 6.535 -10.859 1.00 89.50 110 ILE A N 1
ATOM 886 C CA . ILE A 1 110 ? -4.261 7.193 -11.357 1.00 89.50 110 ILE A CA 1
ATOM 887 C C . ILE A 1 110 ? -5.473 6.830 -10.491 1.00 89.50 110 ILE A C 1
ATOM 889 O O . ILE A 1 110 ? -6.247 7.712 -10.102 1.00 89.50 110 ILE A O 1
ATOM 893 N N . SER A 1 111 ? -5.643 5.545 -10.171 1.00 88.94 111 SER A N 1
ATOM 894 C CA . SER A 1 111 ? -6.765 5.060 -9.363 1.00 88.94 111 SER A CA 1
ATOM 895 C C . SER A 1 111 ? -6.762 5.677 -7.960 1.00 88.94 111 SER A C 1
ATOM 897 O O . SER A 1 111 ? -7.779 6.215 -7.506 1.00 88.94 111 SER A O 1
ATOM 899 N N . ASN A 1 112 ? -5.601 5.693 -7.300 1.00 87.19 112 ASN A N 1
ATOM 900 C CA . ASN A 1 112 ? -5.468 6.239 -5.952 1.00 87.19 112 ASN A CA 1
ATOM 901 C C . ASN A 1 112 ? -5.611 7.766 -5.921 1.00 87.19 112 ASN A C 1
ATOM 903 O O . ASN A 1 112 ? -6.332 8.281 -5.068 1.00 87.19 112 ASN A O 1
ATOM 907 N N . VAL A 1 113 ? -5.032 8.499 -6.880 1.00 89.75 113 VAL A N 1
ATOM 908 C CA . VAL A 1 113 ? -5.216 9.959 -6.988 1.00 89.75 113 VAL A CA 1
ATOM 909 C C . VAL A 1 113 ? -6.695 10.309 -7.156 1.00 89.75 113 VAL A C 1
ATOM 911 O O . VAL A 1 113 ? -7.199 11.206 -6.478 1.00 89.75 113 VAL A O 1
ATOM 914 N N . ARG A 1 114 ? -7.425 9.583 -8.014 1.00 89.50 114 ARG A N 1
ATOM 915 C CA . ARG A 1 114 ? -8.876 9.775 -8.180 1.00 89.50 114 ARG A CA 1
ATOM 916 C C . ARG A 1 114 ? -9.645 9.460 -6.899 1.00 89.50 114 ARG A C 1
ATOM 918 O O . ARG A 1 114 ? -10.604 10.159 -6.581 1.00 89.50 114 ARG A O 1
ATOM 925 N N . SER A 1 115 ? -9.255 8.416 -6.170 1.00 84.69 115 SER A N 1
ATOM 926 C CA . SER A 1 115 ? -9.873 8.057 -4.889 1.00 84.69 115 SER A CA 1
ATOM 927 C C . SER A 1 115 ? -9.692 9.161 -3.843 1.00 84.69 115 SER A C 1
ATOM 929 O O . SER A 1 115 ? -10.677 9.651 -3.295 1.00 84.69 115 SER A O 1
ATOM 931 N N . ILE A 1 116 ? -8.457 9.632 -3.650 1.00 85.25 116 ILE A N 1
ATOM 932 C CA . ILE A 1 116 ? -8.135 10.701 -2.697 1.00 85.25 116 ILE A CA 1
ATOM 933 C C . ILE A 1 116 ? -8.880 11.991 -3.054 1.00 85.25 116 ILE A C 1
ATOM 935 O O . ILE A 1 116 ? -9.489 12.594 -2.178 1.00 85.25 116 ILE A O 1
ATOM 939 N N . ARG A 1 117 ? -8.904 12.389 -4.335 1.00 87.06 117 ARG A N 1
ATOM 940 C CA . ARG A 1 117 ? -9.647 13.584 -4.776 1.00 87.06 117 ARG A CA 1
ATOM 941 C C . ARG A 1 117 ? -11.146 13.479 -4.496 1.00 87.06 117 ARG A C 1
ATOM 943 O O . ARG A 1 117 ? -11.761 14.471 -4.122 1.00 87.06 117 ARG A O 1
ATOM 950 N N . ARG A 1 118 ? -11.744 12.291 -4.661 1.00 86.94 118 ARG A N 1
ATOM 951 C CA . ARG A 1 118 ? -13.156 12.061 -4.309 1.00 86.94 118 ARG A CA 1
ATOM 952 C C . ARG A 1 118 ? -13.396 12.212 -2.808 1.00 86.94 118 ARG A C 1
ATOM 954 O O . ARG A 1 118 ? -14.378 12.835 -2.429 1.00 86.94 118 ARG A O 1
ATOM 961 N N . ILE A 1 119 ? -12.511 11.668 -1.972 1.00 84.38 119 ILE A N 1
ATOM 962 C CA . ILE A 1 119 ? -12.604 11.789 -0.508 1.00 84.38 119 ILE A CA 1
ATOM 963 C C . ILE A 1 119 ? -12.451 13.254 -0.081 1.00 84.38 119 ILE A C 1
ATOM 965 O O . ILE A 1 119 ? -13.260 13.757 0.687 1.00 84.38 119 ILE A O 1
ATOM 969 N N . GLU A 1 120 ? -11.471 13.962 -0.637 1.00 84.00 120 GLU A N 1
ATOM 970 C CA . GLU A 1 120 ? -11.235 15.383 -0.369 1.00 84.00 120 GLU A CA 1
ATOM 971 C C . GLU A 1 120 ? -12.426 16.259 -0.776 1.00 84.00 120 GLU A C 1
ATOM 973 O O . GLU A 1 120 ? -12.820 17.145 -0.022 1.00 84.00 120 GLU A O 1
ATOM 978 N N . LYS A 1 121 ? -13.044 15.974 -1.930 1.00 86.69 121 LYS A N 1
ATOM 979 C CA . LYS A 1 121 ? -14.262 16.663 -2.370 1.00 86.69 121 LYS A CA 1
ATOM 980 C C . LYS A 1 121 ? -15.410 16.466 -1.371 1.00 86.69 121 LYS A C 1
ATOM 982 O O . LYS A 1 121 ? -15.997 17.454 -0.948 1.00 86.69 121 LYS A O 1
ATOM 987 N N . LYS A 1 122 ? -15.653 15.228 -0.925 1.00 84.25 122 LYS A N 1
ATOM 988 C CA . LYS A 1 122 ? -16.688 14.916 0.080 1.00 84.25 122 LYS A CA 1
ATOM 989 C C . LYS A 1 122 ? -16.456 15.615 1.419 1.00 84.25 122 LYS A C 1
ATOM 991 O O . LYS A 1 122 ? -17.404 16.102 2.023 1.00 84.25 122 LYS A O 1
ATOM 996 N N . ILE A 1 123 ? -15.200 15.684 1.870 1.00 81.94 123 ILE A N 1
ATOM 997 C CA . ILE A 1 123 ? -14.829 16.409 3.094 1.00 81.94 123 ILE A CA 1
ATOM 998 C C . ILE A 1 123 ? -15.114 17.908 2.929 1.00 81.94 123 ILE A C 1
ATOM 1000 O O . ILE A 1 123 ? -15.676 18.530 3.824 1.00 81.94 123 ILE A O 1
ATOM 1004 N N . ARG A 1 124 ? -14.771 18.490 1.772 1.00 78.94 124 ARG A N 1
ATOM 1005 C CA . ARG A 1 124 ? -14.996 19.915 1.485 1.00 78.94 124 ARG A CA 1
ATOM 1006 C C . ARG A 1 124 ? -16.478 20.279 1.377 1.00 78.94 124 ARG A C 1
ATOM 1008 O O . ARG A 1 124 ? -16.857 21.372 1.777 1.00 78.94 124 ARG A O 1
ATOM 1015 N N . GLU A 1 125 ? -17.291 19.382 0.831 1.00 83.38 125 GLU A N 1
ATOM 1016 C CA . GLU A 1 125 ? -18.739 19.565 0.664 1.00 83.38 125 GLU A CA 1
ATOM 1017 C C . GLU A 1 125 ? -19.529 19.264 1.952 1.00 83.38 125 GLU A C 1
ATOM 1019 O O . GLU A 1 125 ? -20.742 19.440 1.978 1.00 83.38 125 GLU A O 1
ATOM 1024 N N . GLY A 1 126 ? -18.858 18.848 3.037 1.00 67.19 126 GLY A N 1
ATOM 1025 C CA . GLY A 1 126 ? -19.505 18.542 4.317 1.00 67.19 126 GLY A CA 1
ATOM 1026 C C . GLY A 1 126 ? -20.408 17.304 4.269 1.00 67.19 126 GLY A C 1
ATOM 1027 O O . GLY A 1 126 ? -21.217 17.091 5.168 1.00 67.19 126 GLY A O 1
ATOM 1028 N N . GLU A 1 127 ? -20.268 16.473 3.233 1.00 59.12 127 GLU A N 1
ATOM 1029 C CA . GLU A 1 127 ? -21.147 15.343 2.912 1.00 59.12 127 GLU A CA 1
ATOM 1030 C C . GLU A 1 127 ? -20.770 14.071 3.704 1.00 59.12 127 GLU A C 1
ATOM 1032 O O . GLU A 1 127 ? -20.772 12.951 3.192 1.00 59.12 127 GLU A O 1
ATOM 1037 N N . GLN A 1 128 ? -20.390 14.248 4.971 1.00 55.16 128 GLN A N 1
ATOM 1038 C CA . GLN A 1 128 ? -20.251 13.168 5.947 1.00 55.16 128 GLN A CA 1
ATOM 1039 C C . GLN A 1 128 ? -21.324 13.337 7.025 1.00 55.16 128 GLN A C 1
ATOM 1041 O O . GLN A 1 128 ? -21.055 13.797 8.134 1.00 55.16 128 GLN A O 1
ATOM 1046 N N . ARG A 1 129 ? -22.561 12.988 6.665 1.00 44.88 129 ARG A N 1
ATOM 1047 C CA . ARG A 1 129 ? -23.612 12.593 7.606 1.00 44.88 129 ARG A CA 1
ATOM 1048 C C . ARG A 1 129 ? -24.132 11.224 7.206 1.00 44.88 129 ARG A C 1
ATOM 1050 O O . ARG A 1 129 ? -24.385 11.041 5.995 1.0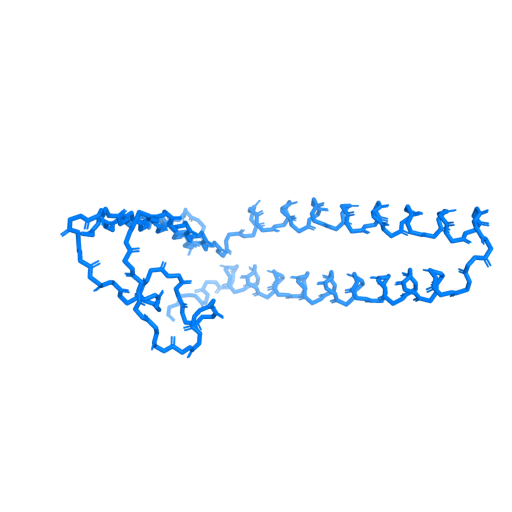0 44.88 129 ARG A O 1
#

Radius of gyration: 20.33 Å; chains: 1; bounding box: 46×42×50 Å

Sequence (129 aa):
MKVEKKETINDNGTCTMEKKITTTEEDGWINARKTFGRRTEPRQRYFKGKSVSYHYQTNDPKVTKPALFIISIVLIVLTGILIGLALLFHSMTLLFFGIVFIFFAVVFIISNVRSIRRIEKKIREGEQR